Protein AF-0000000080703744 (afdb_homodimer)

Structure (mmCIF, N/CA/C/O backbone):
data_AF-0000000080703744-model_v1
#
loop_
_entity.id
_entity.type
_entity.pdbx_description
1 polymer 'DUF5053 domain-containing protein'
#
loop_
_atom_site.group_PDB
_atom_site.id
_atom_site.type_symbol
_atom_site.label_atom_id
_atom_site.label_alt_id
_atom_site.label_comp_id
_atom_site.label_asym_id
_atom_site.label_entity_id
_atom_site.label_seq_id
_atom_site.pdbx_PDB_ins_code
_atom_site.Cartn_x
_atom_site.Cartn_y
_atom_site.Cartn_z
_atom_site.occupancy
_atom_site.B_iso_or_equiv
_atom_site.auth_seq_id
_atom_site.auth_comp_id
_atom_site.auth_asym_id
_atom_site.auth_atom_id
_atom_site.pdbx_PDB_model_num
ATOM 1 N N . MET A 1 1 ? -5.266 -43.406 -16.203 1 38.56 1 MET A N 1
ATOM 2 C CA . MET A 1 1 ? -4.434 -42.219 -16.328 1 38.56 1 MET A CA 1
ATOM 3 C C . MET A 1 1 ? -4.664 -41.25 -15.156 1 38.56 1 MET A C 1
ATOM 5 O O . MET A 1 1 ? -5.801 -40.875 -14.891 1 38.56 1 MET A O 1
ATOM 9 N N . ALA A 1 2 ? -4.051 -41.5 -14.07 1 45.78 2 ALA A N 1
ATOM 10 C CA . ALA A 1 2 ? -4.254 -40.938 -12.734 1 45.78 2 ALA A CA 1
ATOM 11 C C . ALA A 1 2 ? -4.117 -39.438 -12.75 1 45.78 2 ALA A C 1
ATOM 13 O O . ALA A 1 2 ? -3.041 -38.906 -13.047 1 45.78 2 ALA A O 1
ATOM 14 N N . THR A 1 3 ? -5.043 -38.688 -13.422 1 45 3 THR A N 1
ATOM 15 C CA . THR A 1 3 ? -4.992 -37.219 -13.406 1 45 3 THR A CA 1
ATOM 16 C C . THR A 1 3 ? -4.711 -36.688 -12 1 45 3 THR A C 1
ATOM 18 O O . THR A 1 3 ? -5.496 -36.938 -11.078 1 45 3 THR A O 1
ATOM 21 N N . MET A 1 4 ? -3.523 -36.875 -11.477 1 39.81 4 MET A N 1
ATOM 22 C CA . MET A 1 4 ? -3.109 -36.281 -10.203 1 39.81 4 MET A CA 1
ATOM 23 C C . MET A 1 4 ? -3.711 -34.906 -10.031 1 39.81 4 MET A C 1
ATOM 25 O O . MET A 1 4 ? -3.328 -33.969 -10.734 1 39.81 4 MET A O 1
ATOM 29 N N . THR A 1 5 ? -5.047 -34.688 -10.023 1 47.66 5 THR A N 1
ATOM 30 C CA . THR A 1 5 ? -5.648 -33.406 -9.594 1 47.66 5 THR A CA 1
ATOM 31 C C . THR A 1 5 ? -4.855 -32.812 -8.438 1 47.66 5 THR A C 1
ATOM 33 O O . THR A 1 5 ? -4.82 -33.344 -7.34 1 47.66 5 THR A O 1
ATOM 36 N N . LEU A 1 6 ? -3.562 -32.469 -8.555 1 45.53 6 LEU A N 1
ATOM 37 C CA . LEU A 1 6 ? -2.803 -31.75 -7.535 1 45.53 6 LEU A CA 1
ATOM 38 C C . LEU A 1 6 ? -3.691 -30.75 -6.797 1 45.53 6 LEU A C 1
ATOM 40 O O . LEU A 1 6 ? -4.266 -29.859 -7.414 1 45.53 6 LEU A O 1
ATOM 44 N N . LYS A 1 7 ? -4.484 -31.172 -5.984 1 47.75 7 LYS A N 1
ATOM 45 C CA . LYS A 1 7 ? -5.242 -30.359 -5.031 1 47.75 7 LYS A CA 1
ATOM 46 C C . LYS A 1 7 ? -4.449 -29.141 -4.598 1 47.75 7 LYS A C 1
ATOM 48 O O . LYS A 1 7 ? -3.375 -29.266 -4.004 1 47.75 7 LYS A O 1
ATOM 53 N N . ARG A 1 8 ? -4.047 -28.109 -5.426 1 50.16 8 ARG A N 1
ATOM 54 C CA . ARG A 1 8 ? -3.441 -26.859 -4.965 1 50.16 8 ARG A CA 1
ATOM 55 C C . ARG A 1 8 ? -4.035 -26.422 -3.629 1 50.16 8 ARG A C 1
ATOM 57 O O . ARG A 1 8 ? -5.238 -26.172 -3.529 1 50.16 8 ARG A O 1
ATOM 64 N N . THR A 1 9 ? -3.695 -27.016 -2.529 1 50.91 9 THR A N 1
ATOM 65 C CA . THR A 1 9 ? -4.164 -26.609 -1.207 1 50.91 9 THR A CA 1
ATOM 66 C C . THR A 1 9 ? -4.133 -25.094 -1.057 1 50.91 9 THR A C 1
ATOM 68 O O . THR A 1 9 ? -3.299 -24.422 -1.663 1 50.91 9 THR A O 1
ATOM 71 N N . GLN A 1 10 ? -5.34 -24.453 -0.737 1 53.41 10 GLN A N 1
ATOM 72 C CA . GLN A 1 10 ? -5.543 -23.047 -0.388 1 53.41 10 GLN A CA 1
ATOM 73 C C . GLN A 1 10 ? -4.297 -22.469 0.277 1 53.41 10 GLN A C 1
ATOM 75 O O . GLN A 1 10 ? -3.99 -21.281 0.102 1 53.41 10 GLN A O 1
ATOM 80 N N . ALA A 1 11 ? -3.504 -23.312 1.08 1 56.22 11 ALA A N 1
ATOM 81 C CA . ALA A 1 11 ? -2.393 -22.875 1.914 1 56.22 11 ALA A CA 1
ATOM 82 C C . ALA A 1 11 ? -1.2 -22.453 1.06 1 56.22 11 ALA A C 1
ATOM 84 O O . ALA A 1 11 ? -0.369 -21.656 1.491 1 56.22 11 ALA A O 1
ATOM 85 N N . ASP A 1 12 ? -1.347 -22.734 -0.319 1 74.31 12 ASP A N 1
ATOM 86 C CA . ASP A 1 12 ? -0.115 -22.516 -1.069 1 74.31 12 ASP A CA 1
ATOM 87 C C . ASP A 1 12 ? -0.29 -21.391 -2.086 1 74.31 12 ASP A C 1
ATOM 89 O O . ASP A 1 12 ? 0.551 -21.203 -2.971 1 74.31 12 ASP A O 1
ATOM 93 N N . THR A 1 13 ? -1.434 -20.734 -1.881 1 86.75 13 TH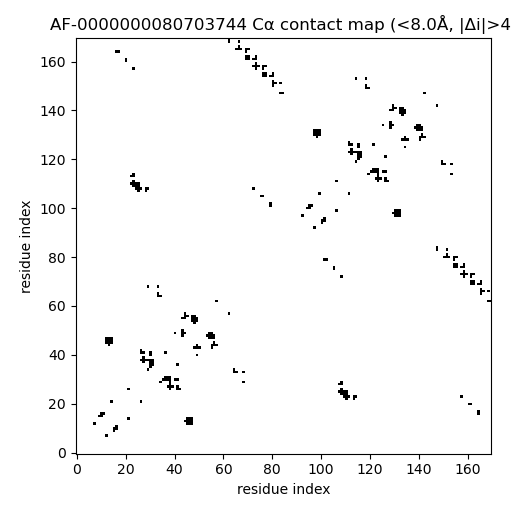R A N 1
ATOM 94 C CA . THR A 1 13 ? -1.633 -19.688 -2.885 1 86.75 13 THR A CA 1
ATOM 95 C C . THR A 1 13 ? -0.777 -18.469 -2.572 1 86.75 13 THR A C 1
ATOM 97 O O . THR A 1 13 ? -0.321 -18.297 -1.439 1 86.75 13 THR A O 1
ATOM 100 N N . MET A 1 14 ? -0.536 -17.672 -3.57 1 93.06 14 MET A N 1
ATOM 101 C CA . MET A 1 14 ? 0.165 -16.422 -3.361 1 93.06 14 MET A CA 1
ATOM 102 C C . MET A 1 14 ? -0.587 -15.531 -2.369 1 93.06 14 MET A C 1
ATOM 104 O O . MET A 1 14 ? 0.029 -14.844 -1.557 1 93.06 14 MET A O 1
ATOM 108 N N . LYS A 1 15 ? -1.86 -15.633 -2.48 1 92.94 15 LYS A N 1
ATOM 109 C CA . LYS A 1 15 ? -2.709 -14.883 -1.563 1 92.94 15 LYS A CA 1
ATOM 110 C C . LYS A 1 15 ? -2.408 -15.242 -0.112 1 92.94 15 LYS A C 1
ATOM 112 O O . LYS A 1 15 ? -2.287 -14.367 0.742 1 92.94 15 LYS A O 1
ATOM 117 N N . ALA A 1 16 ? -2.299 -16.516 0.163 1 91.56 16 ALA A N 1
ATOM 118 C CA . ALA A 1 16 ? -2.002 -16.969 1.519 1 91.56 16 ALA A CA 1
ATOM 119 C C . ALA A 1 16 ? -0.63 -16.484 1.975 1 91.56 16 ALA A C 1
ATOM 121 O O . ALA A 1 16 ? -0.452 -16.109 3.135 1 91.56 16 ALA A O 1
ATOM 122 N N . GLN A 1 17 ? 0.275 -16.453 1.065 1 90.75 17 GLN A N 1
ATOM 123 C CA . GLN A 1 17 ? 1.64 -16.031 1.377 1 90.75 17 GLN A CA 1
ATOM 124 C C . GLN A 1 17 ? 1.706 -14.539 1.679 1 90.75 17 GLN A C 1
ATOM 126 O O . GLN A 1 17 ? 2.58 -14.094 2.422 1 90.75 17 GLN A O 1
ATOM 131 N N . MET A 1 18 ? 0.771 -13.828 1.091 1 93.44 18 MET A N 1
ATOM 132 C CA . MET A 1 18 ? 0.816 -12.375 1.238 1 93.44 18 MET A CA 1
ATOM 133 C C . MET A 1 18 ? -0.399 -11.867 2.01 1 93.44 18 MET A C 1
ATOM 135 O O . MET A 1 18 ? -0.847 -10.734 1.8 1 93.44 18 MET A O 1
ATOM 139 N N . SER A 1 19 ? -0.944 -12.672 2.832 1 92 19 SER A N 1
ATOM 140 C CA . SER A 1 19 ? -2.199 -12.375 3.518 1 92 19 SER A CA 1
ATOM 141 C C . SER A 1 19 ? -2.098 -11.094 4.332 1 92 19 SER A C 1
ATOM 143 O O . SER A 1 19 ? -3.07 -10.344 4.438 1 92 19 SER A O 1
ATOM 145 N N . ASP A 1 20 ? -0.934 -10.734 4.836 1 91.81 20 ASP A N 1
ATOM 146 C CA . ASP A 1 20 ? -0.739 -9.578 5.699 1 91.81 20 ASP A CA 1
ATOM 147 C C . ASP A 1 20 ? -0.822 -8.281 4.898 1 91.81 20 ASP A C 1
ATOM 149 O O . ASP A 1 20 ? -0.963 -7.195 5.473 1 91.81 20 ASP A O 1
ATOM 153 N N . LEU A 1 21 ? -0.777 -8.43 3.535 1 96 21 LEU A N 1
ATOM 154 C CA . LEU A 1 21 ? -0.706 -7.242 2.691 1 96 21 LEU A CA 1
ATOM 155 C C . LEU A 1 21 ? -2.002 -7.055 1.91 1 96 21 LEU A C 1
ATOM 157 O O . LEU A 1 21 ? -2.188 -6.031 1.247 1 96 21 LEU A O 1
ATOM 161 N N . LEU A 1 22 ? -2.861 -7.98 2.055 1 94 22 LEU A N 1
ATOM 162 C CA . LEU A 1 22 ? -4.016 -8.016 1.162 1 94 22 LEU A CA 1
ATOM 163 C C . LEU A 1 22 ? -4.84 -6.738 1.293 1 94 22 LEU A C 1
ATOM 165 O O . LEU A 1 22 ? -5.332 -6.207 0.294 1 94 22 LEU A O 1
ATOM 169 N N . ILE A 1 23 ? -4.914 -6.176 2.488 1 92.88 23 ILE A N 1
ATOM 170 C CA . ILE A 1 23 ? -5.77 -5.012 2.691 1 92.88 23 ILE A CA 1
ATOM 171 C C . ILE A 1 23 ? -4.918 -3.742 2.711 1 92.88 23 ILE A C 1
ATOM 173 O O . ILE A 1 23 ? -5.449 -2.633 2.613 1 92.88 23 ILE A O 1
ATOM 177 N N . SER A 1 24 ? -3.611 -3.881 2.682 1 96.12 24 SER A N 1
ATOM 178 C CA . SER A 1 24 ? -2.738 -2.748 2.975 1 96.12 24 SER A CA 1
ATOM 179 C C . SER A 1 24 ? -2.32 -2.025 1.699 1 96.12 24 SER A C 1
ATOM 181 O O . SER A 1 24 ? -1.908 -0.865 1.743 1 96.12 24 SER A O 1
ATOM 183 N N . ILE A 1 25 ? -2.486 -2.764 0.562 1 96.75 25 ILE A N 1
ATOM 184 C CA . ILE A 1 25 ? -2.064 -2.119 -0.676 1 96.75 25 ILE A CA 1
ATOM 185 C C . ILE A 1 25 ? -3.15 -2.279 -1.738 1 96.75 25 ILE A C 1
ATOM 187 O O . ILE A 1 25 ? -4.059 -3.1 -1.585 1 96.75 25 ILE A O 1
ATOM 191 N N . SER A 1 26 ? -3.029 -1.407 -2.789 1 96.31 26 SER A N 1
ATOM 192 C CA . SER A 1 26 ? -3.945 -1.506 -3.92 1 96.31 26 SER A CA 1
ATOM 193 C C . SER A 1 26 ? -3.428 -2.486 -4.969 1 96.31 26 SER A C 1
ATOM 195 O O . SER A 1 26 ? -2.594 -2.129 -5.801 1 96.31 26 SER A O 1
ATOM 197 N N . TRP A 1 27 ? -4.047 -3.57 -5.012 1 96.75 27 TRP A N 1
ATOM 198 C CA . TRP A 1 27 ? -3.656 -4.598 -5.973 1 96.75 27 TRP A CA 1
ATOM 199 C C . TRP A 1 27 ? -4.098 -4.223 -7.383 1 96.75 27 TRP A C 1
ATOM 201 O O . TRP A 1 27 ? -3.447 -4.59 -8.359 1 96.75 27 TRP A O 1
ATOM 211 N N . SER A 1 28 ? -5.188 -3.49 -7.461 1 96.75 28 SER A N 1
ATOM 212 C CA . SER A 1 28 ? -5.641 -2.996 -8.758 1 96.75 28 SER A CA 1
ATOM 213 C C . SER A 1 28 ? -4.625 -2.035 -9.367 1 96.75 28 SER A C 1
ATOM 215 O O . SER A 1 28 ? -4.312 -2.127 -10.555 1 96.75 28 SER A O 1
ATOM 217 N N . ASP A 1 29 ? -4.078 -1.189 -8.547 1 96.88 29 ASP A N 1
ATOM 218 C CA . ASP A 1 29 ? -3.055 -0.265 -9.031 1 96.88 29 ASP A CA 1
ATOM 219 C C . ASP A 1 29 ? -1.785 -1.011 -9.43 1 96.88 29 ASP A C 1
ATOM 221 O O . ASP A 1 29 ? -1.175 -0.702 -10.453 1 96.88 29 ASP A O 1
ATOM 225 N N . LEU A 1 30 ? -1.384 -1.986 -8.625 1 97.81 30 LEU A N 1
ATOM 226 C CA . LEU A 1 30 ? -0.214 -2.795 -8.945 1 97.81 30 LEU A CA 1
ATOM 227 C C . LEU A 1 30 ? -0.389 -3.49 -10.297 1 97.81 30 LEU A C 1
ATOM 229 O O . LEU A 1 30 ? 0.513 -3.461 -11.133 1 97.81 30 LEU A O 1
ATOM 233 N N . ALA A 1 31 ? -1.557 -4.082 -10.547 1 98.25 31 ALA A N 1
ATOM 234 C CA . ALA A 1 31 ? -1.844 -4.805 -11.781 1 98.25 31 ALA A CA 1
ATOM 235 C C . ALA A 1 31 ? -1.708 -3.891 -13 1 98.25 31 ALA A C 1
ATOM 237 O O . ALA A 1 31 ? -1.031 -4.234 -13.969 1 98.25 31 ALA A O 1
ATOM 238 N N . LYS A 1 32 ? -2.311 -2.723 -12.906 1 97.94 32 LYS A N 1
ATOM 239 C CA . LYS A 1 32 ? -2.314 -1.777 -14.016 1 97.94 32 LYS A CA 1
ATOM 240 C C . LYS A 1 32 ? -0.911 -1.249 -14.297 1 97.94 32 LYS A C 1
ATOM 242 O O . LYS A 1 32 ? -0.469 -1.222 -15.445 1 97.94 32 LYS A O 1
ATOM 247 N N . ARG A 1 33 ? -0.198 -0.969 -13.336 1 97.12 33 ARG A N 1
ATOM 248 C CA . ARG A 1 33 ? 1.085 -0.285 -13.469 1 97.12 33 ARG A CA 1
ATOM 249 C C . ARG A 1 33 ? 2.174 -1.246 -13.938 1 97.12 33 ARG A C 1
ATOM 251 O O . ARG A 1 33 ? 3.041 -0.873 -14.727 1 97.12 33 ARG A O 1
ATOM 258 N N . TYR A 1 34 ? 2.084 -2.436 -13.484 1 98.06 34 TYR A N 1
ATOM 259 C CA . TYR A 1 34 ? 3.256 -3.277 -13.695 1 98.06 34 TYR A CA 1
ATOM 260 C C . TYR A 1 34 ? 2.947 -4.418 -14.656 1 98.06 34 TYR A C 1
ATOM 262 O O . TYR A 1 34 ? 3.846 -4.926 -15.328 1 98.06 34 TYR A O 1
ATOM 270 N N . PHE A 1 35 ? 1.692 -4.867 -14.742 1 98.06 35 PHE A N 1
ATOM 271 C CA . PHE A 1 35 ? 1.331 -5.973 -15.625 1 98.06 35 PHE A CA 1
ATOM 272 C C . PHE A 1 35 ? 0.576 -5.469 -16.844 1 98.06 35 PHE A C 1
ATOM 274 O O . PHE A 1 35 ? 0.458 -6.18 -17.844 1 98.06 35 PHE A O 1
ATOM 281 N N . GLY A 1 36 ? -0.008 -4.242 -16.703 1 98 36 GLY A N 1
ATOM 282 C CA . GLY A 1 36 ? -0.888 -3.756 -17.766 1 98 36 GLY A CA 1
ATOM 283 C C . GLY A 1 36 ? -2.205 -4.508 -17.828 1 98 36 GLY A C 1
ATOM 284 O O . GLY A 1 36 ? -2.785 -4.652 -18.906 1 98 36 GLY A O 1
ATOM 285 N N . LYS A 1 37 ? -2.605 -5.066 -16.719 1 97.38 37 LYS A N 1
ATOM 286 C CA . LYS A 1 37 ? -3.814 -5.879 -16.641 1 97.38 37 LYS A CA 1
ATOM 287 C C . LYS A 1 37 ? -4.805 -5.297 -15.641 1 97.38 37 LYS A C 1
ATOM 289 O O . LYS A 1 37 ? -4.484 -4.34 -14.93 1 97.38 37 LYS A O 1
ATOM 294 N N . SER A 1 38 ? -5.941 -5.941 -15.641 1 96.69 38 SER A N 1
ATOM 295 C CA . SER A 1 38 ? -6.969 -5.508 -14.703 1 96.69 38 SER A CA 1
ATOM 296 C C . SER A 1 38 ? -6.672 -6 -13.289 1 96.69 38 SER A C 1
ATOM 298 O O . SER A 1 38 ? -5.969 -6.996 -13.109 1 96.69 38 SER A O 1
ATOM 300 N N . GLY A 1 39 ? -7.266 -5.27 -12.336 1 96.88 39 GLY A N 1
ATOM 301 C CA . GLY A 1 39 ? -7.18 -5.742 -10.961 1 96.88 39 GLY A CA 1
ATOM 302 C C . GLY A 1 39 ? -7.758 -7.133 -10.773 1 96.88 39 GLY A C 1
ATOM 303 O O . GLY A 1 39 ? -7.23 -7.93 -9.992 1 96.88 39 GLY A O 1
ATOM 304 N N . SER A 1 40 ? -8.852 -7.461 -11.492 1 96.19 40 SER A N 1
ATOM 305 C CA . SER A 1 40 ? -9.461 -8.781 -11.391 1 96.19 40 SER A CA 1
ATOM 306 C C . SER A 1 40 ? -8.484 -9.875 -11.789 1 96.19 40 SER A C 1
ATOM 308 O O . SER A 1 40 ? -8.461 -10.953 -11.18 1 96.19 40 SER A O 1
ATOM 310 N N . TRP A 1 41 ? -7.711 -9.586 -12.852 1 97.44 41 TRP A N 1
ATOM 311 C CA . TRP A 1 41 ? -6.703 -10.547 -13.289 1 97.44 41 TRP A CA 1
ATOM 312 C C . TRP A 1 41 ? -5.758 -10.898 -12.148 1 97.44 41 TRP A C 1
ATOM 314 O O . TRP A 1 41 ? -5.512 -12.07 -11.875 1 97.44 41 TRP A O 1
ATOM 324 N N . LEU A 1 42 ? -5.203 -9.867 -11.477 1 97.44 42 LEU A N 1
ATOM 325 C CA . LEU A 1 42 ? -4.23 -10.109 -10.422 1 97.44 42 LEU A CA 1
ATOM 326 C C . LEU A 1 42 ? -4.879 -10.805 -9.227 1 97.44 42 LEU A C 1
ATOM 328 O O . LEU A 1 42 ? -4.262 -11.672 -8.594 1 97.44 42 LEU A O 1
ATOM 332 N N . TYR A 1 43 ? -6.121 -10.445 -8.906 1 95.38 43 TYR A N 1
ATOM 333 C CA . TYR A 1 43 ? -6.828 -11.102 -7.812 1 95.38 43 TYR A CA 1
ATOM 334 C C . TYR A 1 43 ? -6.988 -12.594 -8.086 1 95.38 43 TYR A C 1
ATOM 336 O O . TYR A 1 43 ? -6.773 -13.422 -7.191 1 95.38 43 TYR A O 1
ATOM 344 N N . HIS A 1 44 ? -7.301 -12.969 -9.281 1 96.5 44 HIS A N 1
ATOM 345 C CA . HIS A 1 44 ? -7.426 -14.375 -9.656 1 96.5 44 HIS A CA 1
ATOM 346 C C . HIS A 1 44 ? -6.09 -15.094 -9.547 1 96.5 44 HIS A C 1
ATOM 348 O O . HIS A 1 44 ? -6.027 -16.219 -9.055 1 96.5 44 HIS A O 1
ATOM 354 N N . LYS A 1 45 ? -5.043 -14.438 -9.984 1 96.31 45 LYS A N 1
ATOM 355 C CA . LYS A 1 45 ? -3.705 -15.016 -9.891 1 96.31 45 LYS A CA 1
ATOM 356 C C . LYS A 1 45 ? -3.301 -15.25 -8.445 1 96.31 45 LYS A C 1
ATOM 358 O O . LYS A 1 45 ? -2.734 -16.297 -8.109 1 96.31 45 LYS A O 1
ATOM 363 N N . LEU A 1 46 ? -3.627 -14.32 -7.625 1 96.31 46 LEU A N 1
ATOM 364 C CA . LEU A 1 46 ? -3.309 -14.461 -6.211 1 96.31 46 LEU A CA 1
ATOM 365 C C . LEU A 1 46 ? -4.082 -15.617 -5.59 1 96.31 46 LEU A C 1
ATOM 367 O O . LEU A 1 46 ? -3.539 -16.375 -4.781 1 96.31 46 LEU A O 1
ATOM 371 N N . ASP A 1 47 ? -5.273 -15.742 -6.008 1 94.62 47 ASP A N 1
ATOM 372 C CA . ASP A 1 47 ? -6.164 -16.766 -5.453 1 94.62 47 ASP A CA 1
ATOM 373 C C . ASP A 1 47 ? -5.82 -18.141 -5.988 1 94.62 47 ASP A C 1
ATOM 375 O O . ASP A 1 47 ? -6.18 -19.156 -5.387 1 94.62 47 ASP A O 1
ATOM 379 N N . GLY A 1 48 ? -5.215 -18.156 -7.129 1 95.06 48 GLY A N 1
ATOM 380 C CA . GLY A 1 48 ? -4.871 -19.422 -7.75 1 95.06 48 GLY A CA 1
ATOM 381 C C . GLY A 1 48 ? -6.008 -20.016 -8.562 1 95.06 48 GLY A C 1
ATOM 382 O O . GLY A 1 48 ? -5.934 -21.172 -8.992 1 95.06 48 GLY A O 1
ATOM 383 N N . ILE A 1 49 ? -7.117 -19.266 -8.594 1 94.81 49 ILE A N 1
ATOM 384 C CA . ILE A 1 49 ? -8.273 -19.688 -9.383 1 94.81 49 ILE A CA 1
ATOM 385 C C . ILE A 1 49 ? -8.734 -18.531 -10.266 1 94.81 49 ILE A C 1
ATOM 387 O O . ILE A 1 49 ? -8.797 -17.391 -9.82 1 94.81 49 ILE A O 1
ATOM 391 N N . ASP A 1 50 ? -9.047 -18.891 -11.578 1 92.69 50 ASP A N 1
ATOM 392 C CA . ASP A 1 50 ? -9.438 -17.812 -12.492 1 92.69 50 ASP A CA 1
ATOM 393 C C . ASP A 1 50 ? -10.938 -17.562 -12.43 1 92.69 50 ASP A C 1
ATOM 395 O O . ASP A 1 50 ? -11.633 -18.125 -11.578 1 92.69 50 ASP A O 1
ATOM 399 N N . GLY A 1 51 ? -11.445 -16.672 -13.266 1 90.56 51 GLY A N 1
ATOM 400 C CA . GLY A 1 51 ? -12.844 -16.281 -13.297 1 90.56 51 GLY A CA 1
ATOM 401 C C . GLY A 1 51 ? -13.773 -17.438 -13.633 1 90.56 51 GLY A C 1
ATOM 402 O O . GLY A 1 51 ? -14.969 -17.391 -13.32 1 90.56 51 GLY A O 1
ATOM 403 N N . ASN A 1 52 ? -13.25 -18.5 -14.234 1 94.19 52 ASN A N 1
ATOM 404 C CA . ASN A 1 52 ? -14.023 -19.688 -14.586 1 94.19 52 ASN A CA 1
ATOM 405 C C . ASN A 1 52 ? -13.812 -20.812 -13.586 1 94.19 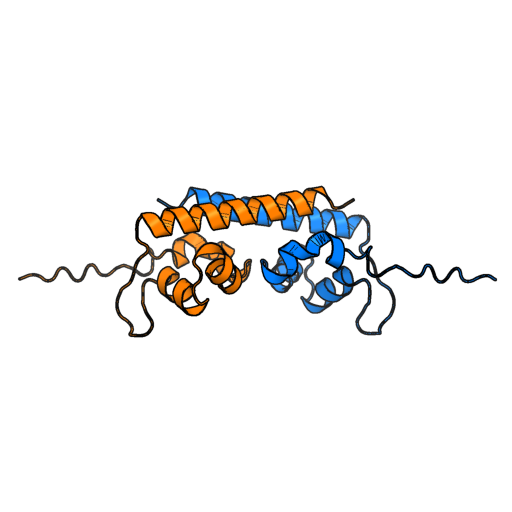52 ASN A C 1
ATOM 407 O O . ASN A 1 52 ? -14.188 -21.953 -13.844 1 94.19 52 ASN A O 1
ATOM 411 N N . LYS A 1 53 ? -13.227 -20.453 -12.539 1 92.94 53 LYS A N 1
ATOM 412 C CA . LYS A 1 53 ? -12.977 -21.391 -11.453 1 92.94 53 LYS A CA 1
ATOM 413 C C . LYS A 1 53 ? -11.961 -22.453 -11.859 1 92.94 53 LYS A C 1
ATOM 415 O O . LYS A 1 53 ? -11.984 -23.562 -11.344 1 92.94 53 LYS A O 1
ATOM 420 N N . LYS A 1 54 ? -11.164 -22.156 -12.867 1 95.12 54 LYS A N 1
ATOM 421 C CA . LYS A 1 54 ? -10.07 -23.047 -13.25 1 95.12 54 LYS A CA 1
ATOM 422 C C . LYS A 1 54 ? -8.773 -22.656 -12.539 1 95.1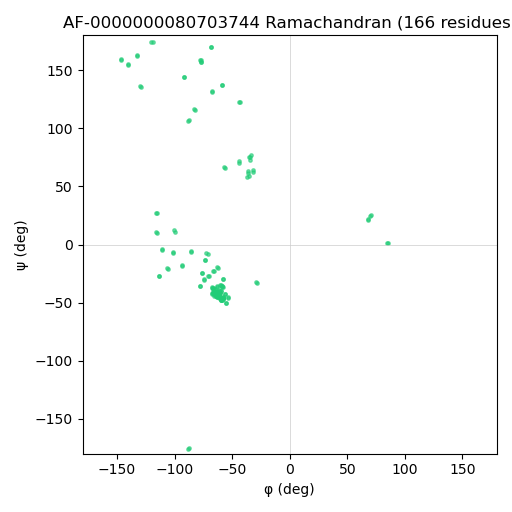2 54 LYS A C 1
ATOM 424 O O . LYS A 1 54 ? -8.516 -21.469 -12.312 1 95.12 54 LYS A O 1
ATOM 429 N N . PRO A 1 55 ? -7.973 -23.641 -12.18 1 94 55 PRO A N 1
ATOM 430 C CA . PRO A 1 55 ? -6.695 -23.328 -11.531 1 94 55 PRO A CA 1
ATOM 431 C C . PRO A 1 55 ? -5.797 -22.453 -12.391 1 94 55 PRO A C 1
ATOM 433 O O . PRO A 1 55 ? -5.762 -22.609 -13.617 1 94 55 PRO A O 1
ATOM 436 N N . THR A 1 56 ? -5.168 -21.453 -11.727 1 94.75 56 THR A N 1
ATOM 437 C CA . THR A 1 56 ? -4.168 -20.594 -12.367 1 94.75 56 THR A CA 1
ATOM 438 C C . THR A 1 56 ? -3.018 -20.297 -11.406 1 94.75 56 THR A C 1
ATOM 440 O O . THR A 1 56 ? -3.176 -20.391 -10.188 1 94.75 56 THR A O 1
ATOM 443 N N . GLU A 1 57 ? -1.833 -20 -12.062 1 92.5 57 GLU A N 1
ATOM 444 C CA . GLU A 1 57 ? -0.659 -19.656 -11.266 1 92.5 57 GLU A CA 1
ATOM 445 C C . GLU A 1 57 ? 0.219 -18.641 -11.969 1 92.5 57 GLU A C 1
ATOM 447 O O . GLU A 1 57 ? 0.096 -18.438 -13.18 1 92.5 57 GLU A O 1
ATOM 452 N N . PHE A 1 58 ? 1.01 -17.984 -11.18 1 96.12 58 PHE A N 1
ATOM 453 C CA . PHE A 1 58 ? 2.01 -17.094 -11.758 1 96.12 58 PHE A CA 1
ATOM 454 C C . PHE A 1 58 ? 3.07 -17.875 -12.508 1 96.12 58 PHE A C 1
ATOM 456 O O . PHE A 1 58 ? 3.561 -18.906 -12.016 1 96.12 58 PHE A O 1
ATOM 463 N N . SER A 1 59 ? 3.395 -17.469 -13.75 1 96.31 59 SER A N 1
ATOM 464 C CA . SER A 1 59 ? 4.613 -17.969 -14.375 1 96.31 59 SER A CA 1
ATOM 465 C C . SER A 1 59 ? 5.855 -17.422 -13.68 1 96.31 59 SER A C 1
ATOM 467 O O . SER A 1 59 ? 5.766 -16.516 -12.859 1 96.31 59 SER A O 1
ATOM 469 N N . GLU A 1 60 ? 7.023 -17.984 -14.047 1 96.38 60 GLU A N 1
ATOM 470 C CA . GLU A 1 60 ? 8.273 -17.484 -13.477 1 96.38 60 GLU A CA 1
ATOM 471 C C . GLU A 1 60 ? 8.492 -16.016 -13.844 1 96.38 60 GLU A C 1
ATOM 473 O O . GLU A 1 60 ? 8.953 -15.234 -13.016 1 96.38 60 GLU A O 1
ATOM 478 N N . ALA A 1 61 ? 8.172 -15.625 -15.039 1 97.75 61 ALA A N 1
ATOM 479 C CA . ALA A 1 61 ? 8.297 -14.242 -15.484 1 97.75 61 ALA A CA 1
ATOM 480 C C . ALA A 1 61 ? 7.363 -13.328 -14.703 1 97.75 61 ALA A C 1
ATOM 482 O O . ALA A 1 61 ? 7.75 -12.227 -14.297 1 97.75 61 ALA A O 1
ATOM 483 N N . GLU A 1 62 ? 6.18 -13.781 -14.453 1 97.62 62 GLU A N 1
ATOM 484 C CA . GLU A 1 62 ? 5.199 -13 -13.711 1 97.62 62 GLU A CA 1
ATOM 485 C C . GLU A 1 62 ? 5.621 -12.828 -12.258 1 97.62 62 GLU A C 1
ATOM 487 O O . GLU A 1 62 ? 5.395 -11.773 -11.656 1 97.62 62 GLU A O 1
ATOM 492 N N . LYS A 1 63 ? 6.203 -13.875 -11.727 1 97.56 63 LYS A N 1
ATOM 493 C CA . LYS A 1 63 ? 6.715 -13.781 -10.359 1 97.56 63 LYS A CA 1
ATOM 494 C C . LYS A 1 63 ? 7.793 -12.711 -10.25 1 97.56 63 LYS A C 1
ATOM 496 O O . LYS A 1 63 ? 7.824 -11.953 -9.273 1 97.56 63 LYS A O 1
ATOM 501 N N . LEU A 1 64 ? 8.625 -12.727 -11.203 1 98 64 LEU A N 1
ATOM 502 C CA . LEU A 1 64 ? 9.688 -11.727 -11.203 1 98 64 LEU A CA 1
ATOM 503 C C . LEU A 1 64 ? 9.109 -10.32 -11.273 1 98 64 LEU A C 1
ATOM 505 O O . LEU A 1 64 ? 9.57 -9.414 -10.57 1 98 64 LEU A O 1
ATOM 509 N N . ILE A 1 65 ? 8.102 -10.133 -12.094 1 98.5 65 ILE A N 1
ATOM 510 C CA . ILE A 1 65 ? 7.445 -8.836 -12.211 1 98.5 65 ILE A CA 1
ATOM 511 C C . ILE A 1 65 ? 6.785 -8.469 -10.883 1 98.5 65 ILE A C 1
ATOM 513 O O . ILE A 1 65 ? 6.922 -7.34 -10.406 1 98.5 65 ILE A O 1
ATOM 517 N N . LEU A 1 66 ? 6.082 -9.445 -10.258 1 98.25 66 LEU A N 1
ATOM 518 C CA . LEU A 1 66 ? 5.41 -9.195 -8.992 1 98.25 66 LEU A CA 1
ATOM 519 C C . LEU A 1 66 ? 6.414 -8.805 -7.91 1 98.25 66 LEU A C 1
ATOM 521 O O . LEU A 1 66 ? 6.195 -7.844 -7.168 1 98.25 66 LEU A O 1
ATOM 525 N N . ARG A 1 67 ? 7.488 -9.531 -7.852 1 98.25 67 ARG A N 1
ATOM 526 C CA . ARG A 1 67 ? 8.539 -9.227 -6.891 1 98.25 67 ARG A CA 1
ATOM 527 C C . ARG A 1 67 ? 9.07 -7.809 -7.086 1 98.25 67 ARG A C 1
ATOM 529 O O . ARG A 1 67 ? 9.25 -7.066 -6.117 1 98.25 67 ARG A O 1
ATOM 536 N N . GLY A 1 68 ? 9.352 -7.449 -8.305 1 98.5 68 GLY A N 1
ATOM 537 C CA . GLY A 1 68 ? 9.828 -6.113 -8.609 1 98.5 68 GLY A CA 1
ATOM 538 C C . GLY A 1 68 ? 8.82 -5.027 -8.297 1 98.5 68 GLY A C 1
ATOM 539 O O . GLY A 1 68 ? 9.18 -3.945 -7.828 1 98.5 68 GLY A O 1
ATOM 540 N N . ALA A 1 69 ? 7.57 -5.289 -8.617 1 98.56 69 ALA A N 1
ATOM 541 C CA . ALA A 1 69 ? 6.488 -4.348 -8.336 1 98.56 69 ALA A CA 1
ATOM 542 C C . ALA A 1 69 ? 6.395 -4.051 -6.84 1 98.56 69 ALA A C 1
ATOM 544 O O . ALA A 1 69 ? 6.305 -2.889 -6.438 1 98.56 69 ALA A O 1
ATOM 545 N N . LEU A 1 70 ? 6.426 -5.141 -6.039 1 98.44 70 LEU A N 1
ATOM 546 C CA . LEU A 1 70 ? 6.355 -4.984 -4.59 1 98.44 70 LEU A CA 1
ATOM 547 C C . LEU A 1 70 ? 7.59 -4.266 -4.059 1 98.44 70 LEU A C 1
ATOM 549 O O . LEU A 1 70 ? 7.48 -3.385 -3.201 1 98.44 70 LEU A O 1
ATOM 553 N N . ALA A 1 71 ? 8.773 -4.586 -4.574 1 98.62 71 ALA A N 1
ATOM 554 C CA . ALA A 1 71 ? 10 -3.924 -4.145 1 98.62 71 ALA A CA 1
ATOM 555 C C . ALA A 1 71 ? 9.969 -2.436 -4.48 1 98.62 71 ALA A C 1
ATOM 557 O O . ALA A 1 71 ? 10.375 -1.6 -3.666 1 98.62 71 ALA A O 1
ATOM 558 N N . ASP A 1 72 ? 9.547 -2.111 -5.68 1 98.62 72 ASP A N 1
ATOM 559 C CA . ASP A 1 72 ? 9.43 -0.714 -6.082 1 98.62 72 ASP A CA 1
ATOM 560 C C . ASP A 1 72 ? 8.453 0.037 -5.172 1 98.62 72 ASP A C 1
ATOM 562 O O . ASP A 1 72 ? 8.742 1.155 -4.738 1 98.62 72 ASP A O 1
ATOM 566 N N . LEU A 1 73 ? 7.293 -0.532 -4.918 1 98.38 73 LEU A N 1
ATOM 567 C CA . LEU A 1 73 ? 6.316 0.085 -4.027 1 98.38 73 LEU A CA 1
ATOM 568 C C . LEU A 1 73 ? 6.91 0.311 -2.643 1 98.38 73 LEU A C 1
ATOM 570 O O . LEU A 1 73 ? 6.754 1.389 -2.064 1 98.38 73 LEU A O 1
ATOM 574 N N . ALA A 1 74 ? 7.602 -0.705 -2.08 1 98.5 74 ALA A N 1
ATOM 575 C CA . ALA A 1 74 ? 8.25 -0.566 -0.778 1 98.5 74 ALA A CA 1
ATOM 576 C C . ALA A 1 74 ? 9.219 0.611 -0.773 1 98.5 74 ALA A C 1
ATOM 578 O O . ALA A 1 74 ? 9.258 1.39 0.183 1 98.5 74 ALA A O 1
ATOM 579 N N . ASP A 1 75 ? 9.969 0.773 -1.799 1 98.44 75 ASP A N 1
ATOM 580 C CA . ASP A 1 75 ? 10.938 1.854 -1.894 1 98.44 75 ASP A CA 1
ATOM 581 C C . ASP A 1 75 ? 10.25 3.217 -1.929 1 98.44 75 ASP A C 1
ATOM 583 O O . ASP A 1 75 ? 10.711 4.168 -1.3 1 98.44 75 ASP A O 1
ATOM 587 N N . ARG A 1 76 ? 9.234 3.297 -2.676 1 98.06 76 ARG A N 1
ATOM 588 C CA . ARG A 1 76 ? 8.5 4.555 -2.764 1 98.06 76 ARG A CA 1
ATOM 589 C C . ARG A 1 76 ? 7.887 4.926 -1.418 1 98.06 76 ARG A C 1
ATOM 591 O O . ARG A 1 76 ? 7.922 6.09 -1.016 1 98.06 76 ARG A O 1
ATOM 598 N N . ILE A 1 77 ? 7.352 3.982 -0.724 1 98.12 77 ILE A N 1
ATOM 599 C CA . ILE A 1 77 ? 6.75 4.223 0.584 1 98.12 77 ILE A CA 1
ATOM 600 C C . ILE A 1 77 ? 7.832 4.656 1.573 1 98.12 77 ILE A C 1
ATOM 602 O O . ILE A 1 77 ? 7.625 5.586 2.357 1 98.12 77 ILE A O 1
ATOM 606 N N . ARG A 1 78 ? 8.961 4.008 1.515 1 98.12 78 ARG A N 1
ATOM 607 C CA . ARG A 1 78 ? 10.062 4.367 2.398 1 98.12 78 ARG A CA 1
ATOM 608 C C . ARG A 1 78 ? 10.531 5.797 2.141 1 98.12 78 ARG A C 1
ATOM 610 O O . ARG A 1 78 ? 10.797 6.547 3.082 1 98.12 78 ARG A O 1
ATOM 617 N N . ARG A 1 79 ? 10.633 6.18 0.943 1 97.5 79 ARG A N 1
ATOM 618 C CA . ARG A 1 79 ? 11.031 7.543 0.602 1 97.5 79 ARG A CA 1
ATOM 619 C C . ARG A 1 79 ? 10.031 8.555 1.139 1 97.5 79 ARG A C 1
ATOM 621 O O . ARG A 1 79 ? 10.414 9.609 1.645 1 97.5 79 ARG A O 1
ATOM 628 N N . ALA A 1 80 ? 8.797 8.242 0.957 1 96.94 80 ALA A N 1
ATOM 629 C CA . ALA A 1 80 ? 7.766 9.125 1.497 1 96.94 80 ALA A CA 1
ATOM 630 C C . ALA A 1 80 ? 7.895 9.258 3.012 1 96.94 80 ALA A C 1
ATOM 632 O O . ALA A 1 80 ? 7.805 10.367 3.553 1 96.94 80 ALA A O 1
ATOM 633 N N . ALA A 1 81 ? 8.062 8.141 3.707 1 97.69 81 ALA A N 1
ATOM 634 C CA . ALA A 1 81 ? 8.266 8.156 5.152 1 97.69 81 ALA A CA 1
ATOM 635 C C . ALA A 1 81 ? 9.43 9.07 5.535 1 97.69 81 ALA A C 1
ATOM 637 O O . ALA A 1 81 ? 9.305 9.891 6.445 1 97.69 81 ALA A O 1
ATOM 638 N N . ASP A 1 82 ? 10.492 8.961 4.832 1 96.62 82 ASP A N 1
ATOM 639 C CA . ASP A 1 82 ? 11.711 9.719 5.113 1 96.62 82 ASP A CA 1
ATOM 640 C C . ASP A 1 82 ? 11.492 11.211 4.879 1 96.62 82 ASP A C 1
ATOM 642 O O . ASP A 1 82 ? 12.234 12.039 5.41 1 96.62 82 ASP A O 1
ATOM 646 N N . GLY A 1 83 ? 10.539 11.586 4.094 1 94.94 83 GLY A N 1
ATOM 647 C CA . GLY A 1 83 ? 10.273 12.977 3.748 1 94.94 83 GLY A CA 1
ATOM 648 C C . GLY A 1 83 ? 9.383 13.68 4.75 1 94.94 83 GLY A C 1
ATOM 649 O O . GLY A 1 83 ? 9.164 14.883 4.656 1 94.94 83 GLY A O 1
ATOM 650 N N . ILE A 1 84 ? 8.883 12.984 5.695 1 94.69 84 ILE A N 1
ATOM 651 C CA . ILE A 1 84 ? 7.988 1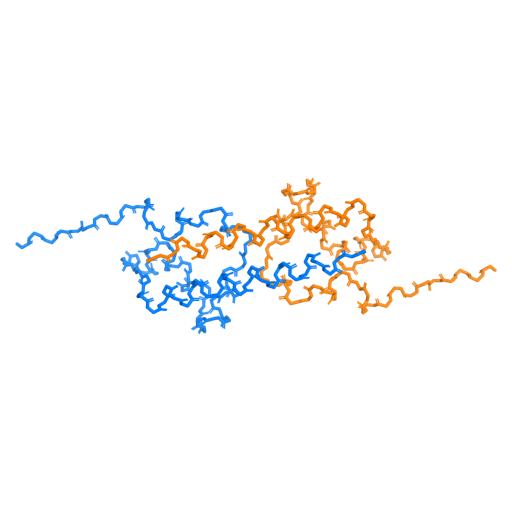3.57 6.691 1 94.69 84 ILE A CA 1
ATOM 652 C C . ILE A 1 84 ? 8.812 14.234 7.793 1 94.69 84 ILE A C 1
ATOM 654 O O . ILE A 1 84 ? 9.602 13.578 8.469 1 94.69 84 ILE A O 1
ATOM 658 N N . HIS A 1 85 ? 8.648 15.578 7.887 1 88.69 85 HIS A N 1
ATOM 659 C CA . HIS A 1 85 ? 9.391 16.375 8.852 1 88.69 85 HIS A CA 1
ATOM 660 C C . HIS A 1 85 ? 8.461 17.281 9.656 1 88.69 85 HIS A C 1
ATOM 662 O O . HIS A 1 85 ? 7.391 17.656 9.18 1 88.69 85 HIS A O 1
ATOM 668 N N . MET B 1 1 ? -5.918 43.875 13.195 1 38.56 1 MET B N 1
ATOM 669 C CA . MET B 1 1 ? -5.395 42.594 13.625 1 38.56 1 MET B CA 1
ATOM 670 C C . MET B 1 1 ? -5.289 41.625 12.453 1 38.56 1 MET B C 1
ATOM 672 O O . MET B 1 1 ? -6.277 41.375 11.758 1 38.56 1 MET B O 1
ATOM 676 N N . ALA B 1 2 ? -4.297 41.75 11.664 1 46 2 ALA B N 1
ATOM 677 C CA . ALA B 1 2 ? -4.047 41.156 10.359 1 46 2 ALA B CA 1
ATOM 678 C C . ALA B 1 2 ? -4.121 39.625 10.438 1 46 2 ALA B C 1
ATOM 680 O O . ALA B 1 2 ? -3.303 39 11.109 1 46 2 ALA B O 1
ATOM 681 N N . THR B 1 3 ? -5.312 39.031 10.719 1 45.09 3 THR B N 1
ATOM 682 C CA . THR B 1 3 ? -5.426 37.562 10.766 1 45.09 3 THR B CA 1
ATOM 683 C C . THR B 1 3 ? -4.695 36.938 9.586 1 45.09 3 THR B C 1
ATOM 685 O O . THR B 1 3 ? -5.031 37.188 8.43 1 45.09 3 THR B O 1
ATOM 688 N N . MET B 1 4 ? -3.396 36.938 9.547 1 39.97 4 MET B N 1
ATOM 689 C CA . MET B 1 4 ? -2.602 36.25 8.539 1 39.97 4 MET B CA 1
ATOM 690 C C . MET B 1 4 ? -3.244 34.906 8.156 1 39.97 4 MET B C 1
ATOM 692 O O . MET B 1 4 ? -3.244 33.969 8.945 1 39.97 4 MET B O 1
ATOM 696 N N . THR B 1 5 ? -4.496 34.812 7.676 1 47.72 5 THR B N 1
ATOM 697 C CA . THR B 1 5 ? -5.027 33.594 7.086 1 47.72 5 THR B CA 1
ATOM 698 C C . THR B 1 5 ? -3.943 32.875 6.305 1 47.72 5 THR B C 1
ATOM 700 O O . THR B 1 5 ? -3.438 33.375 5.305 1 47.72 5 THR B O 1
ATOM 703 N N . LEU B 1 6 ? -2.84 32.375 6.887 1 45.22 6 LEU B N 1
ATOM 704 C CA . LEU B 1 6 ? -1.848 31.547 6.23 1 45.22 6 LEU B CA 1
ATOM 705 C C . LEU B 1 6 ? -2.502 30.641 5.191 1 45.22 6 LEU B C 1
ATOM 707 O O . LEU B 1 6 ? -3.369 29.828 5.523 1 45.22 6 LEU B O 1
ATOM 711 N N . LYS B 1 7 ? -2.898 31.141 4.152 1 47.78 7 LYS B N 1
ATOM 712 C CA . LYS B 1 7 ? -3.334 30.406 2.963 1 47.78 7 LYS B CA 1
ATOM 713 C C . LYS B 1 7 ? -2.572 29.094 2.811 1 47.78 7 LYS B C 1
ATOM 715 O O . LYS B 1 7 ? -1.352 29.094 2.646 1 47.78 7 LYS B O 1
ATOM 720 N N . ARG B 1 8 ? -2.6 28.047 3.719 1 50.5 8 ARG B N 1
ATOM 721 C CA . ARG B 1 8 ? -2.004 26.734 3.465 1 50.5 8 ARG B CA 1
ATOM 722 C C . ARG B 1 8 ? -2.117 26.359 1.99 1 50.5 8 ARG B C 1
ATOM 724 O O . ARG B 1 8 ? -3.221 26.25 1.455 1 50.5 8 ARG B O 1
ATOM 731 N N . THR B 1 9 ? -1.328 26.891 1.113 1 51.38 9 THR B N 1
ATOM 732 C CA . THR B 1 9 ? -1.321 26.531 -0.3 1 51.38 9 THR B CA 1
ATOM 733 C C . THR B 1 9 ? -1.401 25.016 -0.468 1 51.38 9 THR B C 1
ATOM 735 O O . THR B 1 9 ? -0.938 24.266 0.392 1 51.38 9 THR B O 1
ATOM 738 N N . GLN B 1 10 ? -2.473 24.516 -1.229 1 53.53 10 GLN B N 1
ATOM 739 C CA . GLN B 1 10 ? -2.688 23.141 -1.664 1 53.53 10 GLN B CA 1
ATOM 740 C C . GLN B 1 10 ? -1.36 22.406 -1.842 1 53.53 10 GLN B C 1
ATOM 742 O O . GLN B 1 10 ? -1.272 21.203 -1.594 1 53.53 10 GLN B O 1
ATOM 747 N N . ALA B 1 11 ? -0.242 23.156 -2.256 1 56.25 11 ALA B N 1
ATOM 748 C CA . ALA B 1 11 ? 1.044 22.562 -2.619 1 56.25 11 ALA B CA 1
ATOM 749 C C . ALA B 1 11 ? 1.779 22.047 -1.386 1 56.25 11 ALA B C 1
ATOM 751 O O . ALA B 1 11 ? 2.643 21.172 -1.49 1 56.25 11 ALA B O 1
ATOM 752 N N . ASP B 1 12 ? 1.17 22.375 -0.149 1 74.56 12 ASP B N 1
ATOM 753 C CA . ASP B 1 12 ? 2 22.047 1.004 1 74.56 12 ASP B CA 1
ATOM 754 C C . ASP B 1 12 ? 1.338 20.969 1.861 1 74.56 12 ASP B C 1
ATOM 756 O O . ASP B 1 12 ? 1.777 20.703 2.982 1 74.56 12 ASP B O 1
ATOM 760 N N . THR B 1 13 ? 0.277 20.438 1.244 1 87 13 THR B N 1
ATOM 761 C CA . THR B 1 13 ? -0.398 19.438 2.074 1 87 13 THR B CA 1
ATOM 762 C C . THR B 1 13 ? 0.374 18.125 2.082 1 87 13 THR B C 1
ATOM 764 O O . THR B 1 13 ? 1.21 17.891 1.209 1 87 13 THR B O 1
ATOM 767 N N . MET B 1 14 ? 0.119 17.344 3.082 1 93.38 14 MET B N 1
ATOM 768 C CA . MET B 1 14 ? 0.707 16.016 3.127 1 93.38 14 MET B CA 1
ATOM 769 C C . MET B 1 14 ? 0.3 15.195 1.903 1 93.38 14 MET B C 1
ATOM 771 O O . MET B 1 14 ? 1.103 14.43 1.367 1 93.38 14 MET B O 1
ATOM 775 N N . LYS B 1 15 ? -0.903 15.438 1.527 1 93.06 15 LYS B N 1
ATOM 776 C CA . LYS B 1 15 ? -1.413 14.766 0.337 1 93.06 15 LYS B CA 1
ATOM 777 C C . LYS B 1 15 ? -0.544 15.062 -0.88 1 93.06 15 LYS B C 1
ATOM 779 O O . LYS B 1 15 ? -0.207 14.164 -1.649 1 93.06 15 LYS B O 1
ATOM 784 N N . ALA B 1 16 ? -0.197 16.312 -1.068 1 91.75 16 ALA B N 1
ATOM 785 C CA . ALA B 1 16 ? 0.64 16.703 -2.197 1 91.75 16 ALA B CA 1
ATOM 786 C C . ALA B 1 16 ? 2.021 16.062 -2.107 1 91.75 16 ALA B C 1
ATOM 788 O O . ALA B 1 16 ? 2.59 15.656 -3.123 1 91.75 16 ALA B O 1
ATOM 789 N N . GLN B 1 17 ? 2.506 15.938 -0.923 1 90.94 17 GLN B N 1
ATOM 790 C CA . GLN B 1 17 ? 3.834 15.375 -0.705 1 90.94 17 GLN B CA 1
ATOM 791 C C . GLN B 1 17 ? 3.85 13.875 -0.993 1 90.94 17 GLN B C 1
ATOM 793 O O . GLN B 1 17 ? 4.887 13.32 -1.355 1 90.94 17 GLN B O 1
ATOM 798 N N . MET B 1 18 ? 2.691 13.273 -0.826 1 93.56 18 MET B N 1
ATOM 799 C CA . MET B 1 18 ? 2.635 11.82 -0.979 1 93.56 18 MET B CA 1
ATOM 800 C C . MET B 1 18 ? 1.744 11.43 -2.154 1 93.56 18 MET B C 1
ATOM 802 O O . MET B 1 18 ? 1.127 10.367 -2.145 1 93.56 18 MET B O 1
ATOM 806 N N . SER B 1 19 ? 1.641 12.273 -3.098 1 92.25 19 SER B N 1
ATOM 807 C CA . SER B 1 19 ? 0.704 12.102 -4.203 1 92.25 19 SER B CA 1
ATOM 808 C C . SER B 1 19 ? 0.957 10.797 -4.949 1 92.25 19 SER B C 1
ATOM 810 O O . SER B 1 19 ? 0.018 10.156 -5.43 1 92.25 19 SER B O 1
ATOM 812 N N . ASP B 1 20 ? 2.18 10.312 -4.992 1 92.12 20 ASP B N 1
ATOM 813 C CA . ASP B 1 20 ? 2.551 9.117 -5.746 1 92.12 20 ASP B CA 1
ATOM 814 C C . ASP B 1 20 ? 2.033 7.855 -5.062 1 92.12 20 ASP B C 1
ATOM 816 O O . ASP B 1 20 ? 2.004 6.781 -5.668 1 92.12 20 ASP B O 1
ATOM 820 N N . LEU B 1 21 ? 1.587 8.031 -3.781 1 96.25 21 LEU B N 1
ATOM 821 C CA . LEU B 1 21 ? 1.207 6.863 -2.996 1 96.25 21 LEU B CA 1
ATOM 822 C C . LEU B 1 21 ? -0.3 6.832 -2.762 1 96.25 21 LEU B C 1
ATOM 824 O O . LEU B 1 21 ? -0.831 5.848 -2.24 1 96.25 21 LEU B O 1
ATOM 828 N N . LEU B 1 22 ? -0.952 7.844 -3.193 1 94.06 22 LEU B N 1
ATOM 829 C CA . LEU B 1 22 ? -2.346 8.023 -2.801 1 94.06 22 LEU B CA 1
ATOM 830 C C . LEU B 1 22 ? -3.193 6.836 -3.26 1 94.06 22 LEU B C 1
ATOM 832 O O . LEU B 1 22 ? -4.078 6.383 -2.531 1 94.06 22 LEU B O 1
ATOM 836 N N . ILE B 1 23 ? -2.873 6.27 -4.406 1 93 23 ILE B N 1
ATOM 837 C CA . ILE B 1 23 ? -3.705 5.199 -4.941 1 93 23 ILE B CA 1
ATOM 838 C C . ILE B 1 23 ? -3.051 3.846 -4.664 1 93 23 ILE B C 1
ATOM 840 O O . ILE B 1 23 ? -3.693 2.801 -4.785 1 93 23 ILE B O 1
ATOM 844 N N . SER B 1 24 ? -1.832 3.85 -4.152 1 96.19 24 SER B N 1
ATOM 845 C CA . SER B 1 24 ? -1.04 2.623 -4.121 1 96.19 24 SER B CA 1
ATOM 846 C C . SER B 1 24 ? -1.212 1.888 -2.797 1 96.19 24 SER B C 1
ATOM 848 O O . SER B 1 24 ? -0.939 0.689 -2.707 1 96.19 24 SER B O 1
ATOM 850 N N . ILE B 1 25 ? -1.718 2.656 -1.792 1 96.81 25 ILE B N 1
ATOM 851 C CA . ILE B 1 25 ? -1.865 1.992 -0.501 1 96.81 25 ILE B CA 1
ATOM 852 C C . ILE B 1 25 ? -3.248 2.287 0.077 1 96.81 25 ILE B C 1
ATOM 854 O O . ILE B 1 25 ? -3.941 3.193 -0.391 1 96.81 25 ILE B O 1
ATOM 858 N N . SER B 1 26 ? -3.623 1.434 1.085 1 96.38 26 SER B N 1
ATOM 859 C CA . SER B 1 26 ? -4.883 1.65 1.792 1 96.38 26 SER B CA 1
ATOM 860 C C . SER B 1 26 ? -4.695 2.594 2.977 1 96.38 26 SER B C 1
ATOM 862 O O . SER B 1 26 ? -4.277 2.168 4.055 1 96.38 26 SER B O 1
ATOM 864 N N . TRP B 1 27 ? -5.168 3.734 2.789 1 96.81 27 TRP B N 1
ATOM 865 C CA . TRP B 1 27 ? -5.059 4.734 3.846 1 96.81 27 TRP B CA 1
ATOM 866 C C . TRP B 1 27 ? -6.035 4.441 4.977 1 96.81 27 TRP B C 1
ATOM 868 O O . TRP B 1 27 ? -5.762 4.754 6.141 1 96.81 27 TRP B O 1
ATOM 878 N N . SER B 1 28 ? -7.148 3.842 4.625 1 96.75 28 SER B N 1
ATOM 879 C CA . SER B 1 28 ? -8.109 3.428 5.645 1 96.75 28 SER B CA 1
ATOM 880 C C . SER B 1 28 ? -7.512 2.377 6.574 1 96.75 28 SER B C 1
ATOM 882 O O . SER B 1 28 ? -7.668 2.457 7.793 1 96.75 28 SER B O 1
ATOM 884 N N . ASP B 1 29 ? -6.781 1.463 6.012 1 96.88 29 ASP B N 1
ATOM 885 C CA . ASP B 1 29 ? -6.121 0.446 6.828 1 96.88 29 ASP B CA 1
ATOM 886 C C . ASP B 1 29 ? -5.027 1.062 7.695 1 96.88 29 ASP B C 1
ATOM 888 O O . ASP B 1 29 ? -4.887 0.711 8.867 1 96.88 29 ASP B O 1
ATOM 892 N N . LEU B 1 30 ? -4.242 1.971 7.117 1 97.81 30 LEU B N 1
ATOM 893 C CA . LEU B 1 30 ? -3.201 2.656 7.875 1 97.81 30 LEU B CA 1
ATOM 894 C C . LEU B 1 30 ? -3.799 3.395 9.07 1 97.81 30 LEU B C 1
ATOM 896 O O . LEU B 1 30 ? -3.289 3.291 10.188 1 97.81 30 LEU B O 1
ATOM 900 N N . ALA B 1 31 ? -4.906 4.109 8.859 1 98.25 31 ALA B N 1
ATOM 901 C CA . ALA B 1 31 ? -5.562 4.883 9.914 1 98.25 31 ALA B CA 1
ATOM 902 C C . ALA B 1 31 ? -5.996 3.988 11.07 1 98.25 31 ALA B C 1
ATOM 904 O O . ALA B 1 31 ? -5.707 4.281 12.234 1 98.25 31 ALA B O 1
ATOM 905 N N . LYS B 1 32 ? -6.641 2.891 10.742 1 97.88 32 LYS B N 1
ATOM 906 C CA . LYS B 1 32 ? -7.172 1.978 11.75 1 97.88 32 LYS B CA 1
ATOM 907 C C . LYS B 1 32 ? -6.043 1.308 12.531 1 97.88 32 LYS B C 1
ATOM 909 O O . LYS B 1 32 ? -6.074 1.262 13.766 1 97.88 32 LYS B O 1
ATOM 914 N N . ARG B 1 33 ? -5.047 0.933 11.906 1 97.12 33 ARG B N 1
ATOM 915 C CA . ARG B 1 33 ? -3.99 0.117 12.5 1 97.12 33 ARG B CA 1
ATOM 916 C C . ARG B 1 33 ? -3.059 0.965 13.359 1 97.12 33 ARG B C 1
ATOM 918 O O . ARG B 1 33 ? -2.6 0.518 14.414 1 97.12 33 ARG B O 1
ATOM 925 N N . TYR B 1 34 ? -2.848 2.145 12.93 1 98.06 34 TYR B N 1
ATOM 926 C CA . TYR B 1 34 ? -1.754 2.859 13.578 1 98.06 34 TYR B CA 1
ATOM 927 C C . TYR B 1 34 ? -2.277 4.047 14.375 1 98.06 34 TYR B C 1
ATOM 929 O O . TYR B 1 34 ? -1.648 4.473 15.352 1 98.06 34 TYR B O 1
ATOM 937 N N . PHE B 1 35 ? -3.412 4.629 13.992 1 98.06 35 PHE B N 1
ATOM 938 C CA . PHE B 1 35 ? -3.955 5.789 14.688 1 98.06 35 PHE B CA 1
ATOM 939 C C . PHE B 1 35 ? -5.168 5.398 15.523 1 98.06 35 PHE B C 1
ATOM 941 O O . PHE B 1 35 ? -5.574 6.141 16.422 1 98.06 35 PHE B O 1
ATOM 948 N N . GLY B 1 36 ? -5.793 4.23 15.164 1 98 36 GLY B N 1
ATOM 949 C CA . GLY B 1 36 ? -7.055 3.865 15.789 1 98 36 GLY B CA 1
ATOM 950 C C . GLY B 1 36 ? -8.211 4.758 15.375 1 98 36 GLY B C 1
ATOM 951 O O . GLY B 1 36 ? -9.133 4.984 16.156 1 98 36 GLY B O 1
ATOM 952 N N . LYS B 1 37 ? -8.086 5.352 14.219 1 97.44 37 LYS B N 1
ATOM 953 C CA . LYS B 1 37 ? -9.078 6.289 13.703 1 97.44 37 LYS B CA 1
ATOM 954 C C . LYS B 1 37 ? -9.68 5.789 12.391 1 97.44 37 LYS B C 1
ATOM 956 O O . LYS B 1 37 ? -9.227 4.789 11.836 1 97.44 37 LYS B O 1
ATOM 961 N N . SER B 1 38 ? -10.664 6.555 11.977 1 96.69 38 SER B N 1
ATOM 962 C CA . SER B 1 38 ? -11.305 6.215 10.711 1 96.69 38 SER B CA 1
ATOM 963 C C . SER B 1 38 ? -10.445 6.641 9.523 1 96.69 38 SER B C 1
ATOM 965 O O . SER B 1 38 ? -9.617 7.551 9.641 1 96.69 38 SER B O 1
ATOM 967 N N . GLY B 1 39 ? -10.719 5.953 8.406 1 96.94 39 GLY B N 1
ATOM 968 C CA . GLY B 1 39 ? -10.07 6.383 7.172 1 96.94 39 GLY B CA 1
ATOM 969 C C . GLY B 1 39 ? -10.383 7.82 6.805 1 96.94 39 GLY B C 1
ATOM 970 O O . GLY B 1 39 ? -9.516 8.539 6.297 1 96.94 39 GLY B O 1
ATOM 971 N N . SER B 1 40 ? -11.625 8.273 7.066 1 96.25 40 SER B N 1
ATOM 972 C CA . SER B 1 40 ? -12 9.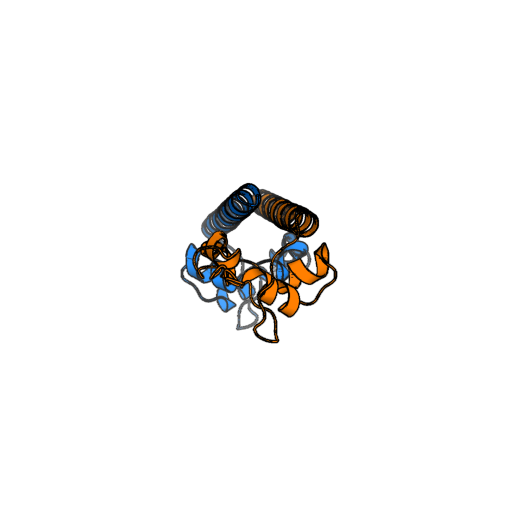648 6.766 1 96.25 40 SER B CA 1
ATOM 973 C C . SER B 1 40 ? -11.133 10.641 7.523 1 96.25 40 SER B C 1
ATOM 975 O O . SER B 1 40 ? -10.766 11.695 6.988 1 96.25 40 SER B O 1
ATOM 977 N N . TRP B 1 41 ? -10.844 10.297 8.797 1 97.44 41 TRP B N 1
ATOM 978 C CA . TRP B 1 41 ? -9.977 11.148 9.602 1 97.44 41 TRP B CA 1
ATOM 979 C C . TRP B 1 41 ? -8.641 11.367 8.906 1 97.44 41 TRP B C 1
ATOM 981 O O . TRP B 1 41 ? -8.18 12.5 8.773 1 97.44 41 TRP B O 1
ATOM 991 N N . LEU B 1 42 ? -7.996 10.266 8.469 1 97.5 42 LEU B N 1
ATOM 992 C CA . LEU B 1 42 ? -6.676 10.375 7.863 1 97.5 42 LEU B CA 1
ATOM 993 C C . LEU B 1 42 ? -6.75 11.117 6.531 1 97.5 42 LEU B C 1
ATOM 995 O O . LEU B 1 42 ? -5.852 11.891 6.195 1 97.5 42 LEU B O 1
ATOM 999 N N . TYR B 1 43 ? -7.805 10.883 5.766 1 95.44 43 TYR B N 1
ATOM 1000 C CA . TYR B 1 43 ? -7.977 11.586 4.5 1 95.44 43 TYR B CA 1
ATOM 1001 C C . TYR B 1 43 ? -8.062 13.094 4.723 1 95.44 43 TYR B C 1
ATOM 1003 O O . TYR B 1 43 ? -7.438 13.867 3.994 1 95.44 43 TYR B O 1
ATOM 1011 N N . HIS B 1 44 ? -8.758 13.523 5.73 1 96.44 44 HIS B N 1
ATOM 1012 C CA . HIS B 1 44 ? -8.867 14.938 6.066 1 96.44 44 HIS B CA 1
ATOM 1013 C C . HIS B 1 44 ? -7.512 15.508 6.477 1 96.44 44 HIS B C 1
ATOM 1015 O O . HIS B 1 44 ? -7.148 16.609 6.066 1 96.44 44 HIS B O 1
ATOM 1021 N N . LYS B 1 45 ? -6.77 14.75 7.246 1 96.31 45 LYS B N 1
ATOM 1022 C CA . LYS B 1 45 ? -5.441 15.18 7.68 1 96.31 45 LYS B CA 1
ATOM 1023 C C . LYS B 1 45 ? -4.5 15.336 6.488 1 96.31 45 LYS B C 1
ATOM 1025 O O . LYS B 1 45 ? -3.74 16.297 6.414 1 96.31 45 LYS B O 1
ATOM 1030 N N . LEU B 1 46 ? -4.609 14.445 5.582 1 96.38 46 LEU B N 1
ATOM 1031 C CA . LEU B 1 46 ? -3.771 14.516 4.387 1 96.38 46 LEU B CA 1
ATOM 1032 C C . LEU B 1 46 ? -4.125 15.734 3.545 1 96.38 46 LEU B C 1
ATOM 1034 O O . LEU B 1 46 ? -3.236 16.406 3.016 1 96.38 46 LEU B O 1
ATOM 1038 N N . ASP B 1 47 ? -5.363 15.992 3.492 1 94.62 47 ASP B N 1
ATOM 1039 C CA . ASP B 1 47 ? -5.859 17.078 2.664 1 94.62 47 ASP B CA 1
ATOM 1040 C C . ASP B 1 47 ? -5.594 18.438 3.322 1 94.62 47 ASP B C 1
ATOM 1042 O O . ASP B 1 47 ? -5.582 19.469 2.648 1 94.62 47 ASP B O 1
ATOM 1046 N N . GLY B 1 48 ? -5.461 18.406 4.605 1 95 48 GLY B N 1
ATOM 1047 C CA . GLY B 1 48 ? -5.238 19.641 5.336 1 95 48 GLY B CA 1
ATOM 1048 C C . GLY B 1 48 ? -6.523 20.375 5.672 1 95 48 GLY B C 1
ATOM 1049 O O . GLY B 1 48 ? -6.492 21.531 6.109 1 95 48 GLY B O 1
ATOM 1050 N N . ILE B 1 49 ? -7.625 19.766 5.277 1 94.81 49 ILE B N 1
ATOM 1051 C CA . ILE B 1 49 ? -8.938 20.312 5.582 1 94.81 49 ILE B CA 1
ATOM 1052 C C . ILE B 1 49 ? -9.828 19.234 6.199 1 94.81 49 ILE B C 1
ATOM 1054 O O . ILE B 1 49 ? -9.828 18.094 5.746 1 94.81 49 ILE B O 1
ATOM 1058 N N . ASP B 1 50 ? -10.57 19.641 7.309 1 92.5 50 ASP B N 1
ATOM 1059 C CA . ASP B 1 50 ? -11.398 18.641 7.977 1 92.5 50 ASP B CA 1
ATOM 1060 C C . ASP B 1 50 ? -12.781 18.547 7.336 1 92.5 50 ASP B C 1
ATOM 1062 O O . ASP B 1 50 ? -13.031 19.172 6.297 1 92.5 50 ASP B O 1
ATOM 1066 N N . GLY B 1 51 ? -13.656 17.75 7.91 1 90.62 51 GLY B N 1
ATOM 1067 C CA . GLY B 1 51 ? -14.992 17.516 7.387 1 90.62 51 GLY B CA 1
ATOM 1068 C C . GLY B 1 51 ? -15.852 18.781 7.371 1 90.62 51 GLY B C 1
ATOM 1069 O O . GLY B 1 51 ? -16.828 18.859 6.625 1 90.62 51 GLY B O 1
ATOM 1070 N N . ASN B 1 52 ? -15.477 19.781 8.156 1 94.19 52 ASN B N 1
ATOM 1071 C CA . ASN B 1 52 ? -16.188 21.047 8.219 1 94.19 52 ASN B CA 1
ATOM 1072 C C . ASN B 1 52 ? -15.5 22.125 7.387 1 94.19 52 ASN B C 1
ATOM 1074 O O . ASN B 1 52 ? -15.82 23.312 7.504 1 94.19 52 ASN B O 1
ATOM 1078 N N . LYS B 1 53 ? -14.594 21.688 6.633 1 92.81 53 LYS B N 1
ATOM 1079 C CA . LYS B 1 53 ? -13.852 22.562 5.738 1 92.81 53 LYS B CA 1
ATOM 1080 C C . LYS B 1 53 ? -12.961 23.516 6.523 1 92.81 53 LYS B C 1
ATOM 1082 O O . LYS B 1 53 ? -12.656 24.625 6.059 1 92.81 53 LYS B O 1
ATOM 1087 N N . LYS B 1 54 ? -12.641 23.156 7.754 1 95 54 LYS B N 1
ATOM 1088 C CA . LYS B 1 54 ? -11.68 23.922 8.539 1 95 54 LYS B CA 1
ATOM 1089 C C . LYS B 1 54 ? -10.266 23.375 8.367 1 95 54 LYS B C 1
ATOM 1091 O O . LYS B 1 54 ? -10.07 22.172 8.234 1 95 54 LYS B O 1
ATOM 1096 N N . PRO B 1 55 ? -9.297 24.266 8.359 1 93.94 55 PRO B N 1
ATOM 1097 C CA . PRO B 1 55 ? -7.91 23.797 8.242 1 93.94 55 PRO B CA 1
ATOM 1098 C C . PRO B 1 55 ? -7.508 22.844 9.359 1 93.94 55 PRO B C 1
ATOM 1100 O O . PRO B 1 55 ? -7.926 23.016 10.508 1 93.94 55 PRO B O 1
ATOM 1103 N N . THR B 1 56 ? -6.797 21.766 8.961 1 94.69 56 THR B N 1
ATOM 1104 C CA . THR B 1 56 ? -6.211 20.828 9.914 1 94.69 56 THR B CA 1
ATOM 1105 C C . THR B 1 56 ? -4.824 20.391 9.453 1 94.69 56 THR B C 1
ATOM 1107 O O . THR B 1 56 ? -4.5 20.453 8.266 1 94.69 56 THR B O 1
ATOM 1110 N N . GLU B 1 57 ? -4.023 19.984 10.5 1 92.38 57 GLU B N 1
ATOM 1111 C CA . GLU B 1 57 ? -2.674 19.5 10.195 1 92.38 57 GLU B CA 1
ATOM 1112 C C . GLU B 1 57 ? -2.246 18.406 11.156 1 92.38 57 GLU B C 1
ATOM 1114 O O . GLU B 1 57 ? -2.838 18.234 12.227 1 92.38 57 GLU B O 1
ATOM 1119 N N . PHE B 1 58 ? -1.287 17.656 10.711 1 96.12 58 PHE B N 1
ATOM 1120 C CA . PHE B 1 58 ? -0.681 16.672 11.602 1 96.12 58 PHE B CA 1
ATOM 1121 C C . PHE B 1 58 ? 0.096 17.375 12.719 1 96.12 58 PHE B C 1
ATOM 1123 O O . PHE B 1 58 ? 0.841 18.312 12.469 1 96.12 58 PHE B O 1
ATOM 1130 N N . SER B 1 59 ? -0.116 16.953 13.984 1 96.31 59 SER B N 1
ATOM 1131 C CA . SER B 1 59 ? 0.821 17.328 15.039 1 96.31 59 SER B CA 1
ATOM 1132 C C . SER B 1 59 ? 2.17 16.641 14.852 1 96.31 59 SER B C 1
ATOM 1134 O O . SER B 1 59 ? 2.301 15.734 14.031 1 96.31 59 SER B O 1
ATOM 1136 N N . GLU B 1 60 ? 3.162 17.078 15.641 1 96.44 60 GLU B N 1
ATOM 1137 C CA . GLU B 1 60 ? 4.469 16.438 15.578 1 96.44 60 GLU B CA 1
ATOM 1138 C C . GLU B 1 60 ? 4.379 14.961 15.969 1 96.44 60 GLU B C 1
ATOM 1140 O O . GLU B 1 60 ? 5.035 14.117 15.359 1 96.44 60 GLU B O 1
ATOM 1145 N N . ALA B 1 61 ? 3.596 14.625 16.953 1 97.69 61 ALA B N 1
ATOM 1146 C CA . ALA B 1 61 ? 3.398 13.242 17.375 1 97.69 61 ALA B CA 1
ATOM 1147 C C . ALA B 1 61 ? 2.734 12.422 16.266 1 97.69 61 ALA B C 1
ATOM 1149 O O . ALA B 1 61 ? 3.129 11.281 16.016 1 97.69 61 ALA B O 1
ATOM 1150 N N . GLU B 1 62 ? 1.779 13 15.609 1 97.62 62 GLU B N 1
ATOM 1151 C CA . GLU B 1 62 ? 1.073 12.312 14.531 1 97.62 62 GLU B CA 1
ATOM 1152 C C . GLU B 1 62 ? 1.991 12.07 13.344 1 97.62 62 GLU B C 1
ATOM 1154 O O . GLU B 1 62 ? 1.895 11.039 12.672 1 97.62 62 GLU B O 1
ATOM 1159 N N . LYS B 1 63 ? 2.846 13.023 13.094 1 97.56 63 LYS B N 1
ATOM 1160 C CA . LYS B 1 63 ? 3.822 12.852 12.023 1 97.56 63 LYS B CA 1
ATOM 1161 C C . LYS B 1 63 ? 4.738 11.664 12.297 1 97.56 63 LYS B C 1
ATOM 1163 O O . LYS B 1 63 ? 5.055 10.898 11.391 1 97.56 63 LYS B O 1
ATOM 1168 N N . LEU B 1 64 ? 5.148 11.609 13.508 1 98 64 LEU B N 1
ATOM 1169 C CA . LEU B 1 64 ? 6.016 10.5 13.883 1 98 64 LEU B CA 1
ATOM 1170 C C . LEU B 1 64 ? 5.301 9.164 13.695 1 98 64 LEU B C 1
ATOM 1172 O O . LEU B 1 64 ? 5.891 8.203 13.195 1 98 64 LEU B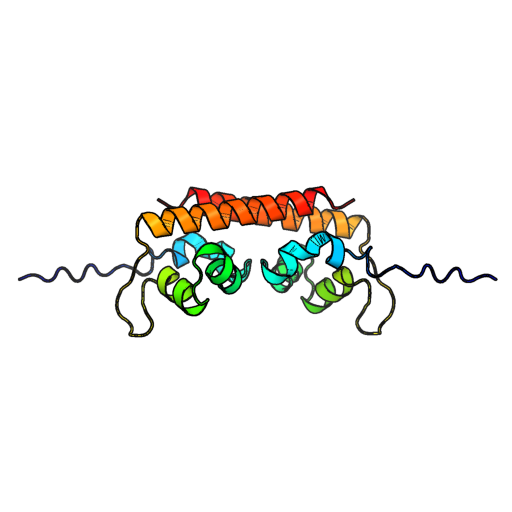 O 1
ATOM 1176 N N . ILE B 1 65 ? 4.047 9.117 14.07 1 98.44 65 ILE B N 1
ATOM 1177 C CA . ILE B 1 65 ? 3.256 7.902 13.906 1 98.44 65 ILE B CA 1
ATOM 1178 C C . ILE B 1 65 ? 3.111 7.578 12.422 1 98.44 65 ILE B C 1
ATOM 1180 O O . ILE B 1 65 ? 3.293 6.43 12.008 1 98.44 65 ILE B O 1
ATOM 1184 N N . LEU B 1 66 ? 2.807 8.617 11.594 1 98.25 66 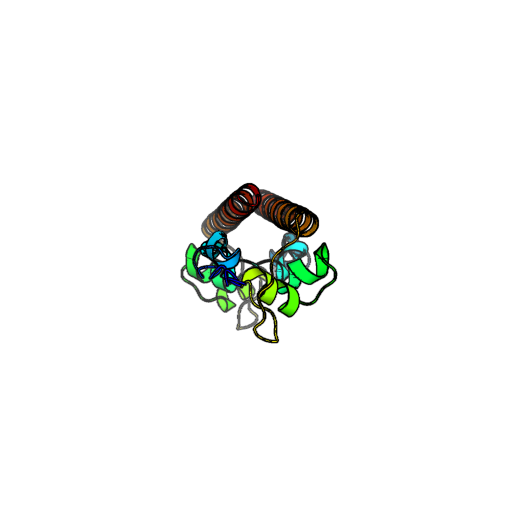LEU B N 1
ATOM 1185 C CA . LEU B 1 66 ? 2.645 8.414 10.156 1 98.25 66 LEU B CA 1
ATOM 1186 C C . LEU B 1 66 ? 3.934 7.891 9.539 1 98.25 66 LEU B C 1
ATOM 1188 O O . LEU B 1 66 ? 3.908 6.945 8.75 1 98.25 66 LEU B O 1
ATOM 1192 N N . ARG B 1 67 ? 5.023 8.492 9.898 1 98.25 67 ARG B N 1
ATOM 1193 C CA . ARG B 1 67 ? 6.32 8.055 9.398 1 98.25 67 ARG B CA 1
ATOM 1194 C C . ARG B 1 67 ? 6.578 6.594 9.758 1 98.25 67 ARG B C 1
ATOM 1196 O O . ARG B 1 67 ? 7.023 5.812 8.906 1 98.25 67 ARG B O 1
ATOM 1203 N N . GLY B 1 68 ? 6.34 6.23 10.984 1 98.5 68 GLY B N 1
ATOM 1204 C CA . GLY B 1 68 ? 6.52 4.855 11.422 1 98.5 68 GLY B CA 1
ATOM 1205 C C . GLY B 1 68 ? 5.594 3.879 10.727 1 98.5 68 GLY B C 1
ATOM 1206 O O . GLY B 1 68 ? 5.988 2.756 10.406 1 98.5 68 GLY B O 1
ATOM 1207 N N . ALA B 1 69 ? 4.352 4.277 10.547 1 98.56 69 ALA B N 1
ATOM 1208 C CA . ALA B 1 69 ? 3.361 3.455 9.859 1 98.56 69 ALA B CA 1
ATOM 1209 C C . ALA B 1 69 ? 3.807 3.135 8.438 1 98.56 69 ALA B C 1
ATOM 1211 O O . ALA B 1 69 ? 3.75 1.979 8.008 1 98.56 69 ALA B O 1
ATOM 1212 N N . LEU B 1 70 ? 4.25 4.199 7.723 1 98.44 70 LEU B N 1
ATOM 1213 C CA . LEU B 1 70 ? 4.719 4.02 6.355 1 98.44 70 LEU B CA 1
ATOM 1214 C C . LEU B 1 70 ? 5.977 3.156 6.316 1 98.44 70 LEU B C 1
ATOM 1216 O O . LEU B 1 70 ? 6.102 2.275 5.465 1 98.44 70 LEU B O 1
ATOM 1220 N N . ALA B 1 71 ? 6.906 3.365 7.246 1 98.62 71 ALA B N 1
ATOM 1221 C CA . ALA B 1 71 ? 8.125 2.564 7.297 1 98.62 71 ALA B CA 1
ATOM 1222 C C . ALA B 1 71 ? 7.809 1.096 7.562 1 98.62 71 ALA B C 1
ATOM 1224 O O . ALA B 1 71 ? 8.391 0.205 6.941 1 98.62 71 ALA B O 1
ATOM 1225 N N . ASP B 1 72 ? 6.941 0.837 8.508 1 98.62 72 ASP B N 1
ATOM 1226 C CA . ASP B 1 72 ? 6.527 -0.532 8.805 1 98.62 72 ASP B CA 1
ATOM 1227 C C . ASP B 1 72 ? 5.895 -1.192 7.578 1 98.62 72 ASP B C 1
ATOM 1229 O O . ASP B 1 72 ? 6.199 -2.344 7.262 1 98.62 72 ASP B O 1
ATOM 1233 N N . LEU B 1 73 ? 4.977 -0.506 6.922 1 98.31 73 LEU B N 1
ATOM 1234 C CA . LEU B 1 73 ? 4.344 -1.032 5.715 1 98.31 73 LEU 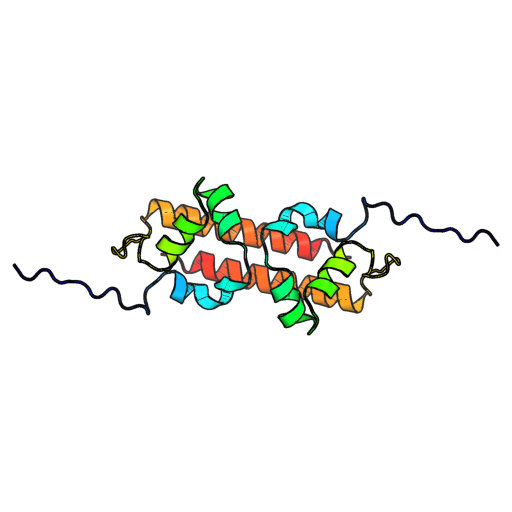B CA 1
ATOM 1235 C C . LEU B 1 73 ? 5.387 -1.35 4.648 1 98.31 73 LEU B C 1
ATOM 1237 O O . LEU B 1 73 ? 5.344 -2.416 4.031 1 98.31 73 LEU B O 1
ATOM 1241 N N . ALA B 1 74 ? 6.34 -0.424 4.41 1 98.5 74 ALA B N 1
ATOM 1242 C CA . ALA B 1 74 ? 7.41 -0.66 3.445 1 98.5 74 ALA B CA 1
ATOM 1243 C C . ALA B 1 74 ? 8.18 -1.935 3.781 1 98.5 74 ALA B C 1
ATOM 1245 O O . ALA B 1 74 ? 8.484 -2.734 2.893 1 98.5 74 ALA B O 1
ATOM 1246 N N . ASP B 1 75 ? 8.461 -2.152 5 1 98.38 75 ASP B N 1
ATOM 1247 C CA . ASP B 1 75 ? 9.211 -3.33 5.43 1 98.38 75 ASP B CA 1
ATOM 1248 C C . ASP B 1 75 ? 8.414 -4.609 5.176 1 98.38 75 ASP B C 1
ATOM 1250 O O . ASP B 1 75 ? 8.977 -5.621 4.75 1 98.38 75 ASP B O 1
ATOM 1254 N N . ARG B 1 76 ? 7.188 -4.562 5.5 1 98.06 76 ARG B N 1
ATOM 1255 C CA . ARG B 1 76 ? 6.34 -5.73 5.277 1 98.06 76 ARG B CA 1
ATOM 1256 C C . ARG B 1 76 ? 6.246 -6.066 3.793 1 98.06 76 ARG B C 1
ATOM 1258 O O . ARG B 1 76 ? 6.309 -7.234 3.408 1 98.06 76 ARG B O 1
ATOM 1265 N N . ILE B 1 77 ? 6.117 -5.086 2.971 1 98.12 77 ILE B N 1
ATOM 1266 C CA . ILE B 1 77 ? 6.031 -5.293 1.528 1 98.12 77 ILE B CA 1
ATOM 1267 C C . ILE B 1 77 ? 7.352 -5.863 1.011 1 98.12 77 ILE B C 1
ATOM 1269 O O . ILE B 1 77 ? 7.355 -6.781 0.188 1 98.12 77 ILE B O 1
ATOM 1273 N N . ARG B 1 78 ? 8.438 -5.324 1.504 1 98.12 78 ARG B N 1
ATOM 1274 C CA . ARG B 1 78 ? 9.742 -5.82 1.093 1 98.12 78 ARG B CA 1
ATOM 1275 C C . ARG B 1 78 ? 9.922 -7.285 1.473 1 98.12 78 ARG B C 1
ATOM 1277 O O . ARG B 1 78 ? 10.438 -8.078 0.686 1 98.12 78 ARG B O 1
ATOM 1284 N N . ARG B 1 79 ? 9.516 -7.66 2.607 1 97.44 79 ARG B N 1
ATOM 1285 C CA . ARG B 1 79 ? 9.609 -9.047 3.043 1 97.44 79 ARG B CA 1
ATOM 1286 C C . ARG B 1 79 ? 8.781 -9.961 2.143 1 97.44 79 ARG B C 1
ATOM 1288 O O . ARG B 1 79 ? 9.211 -11.062 1.795 1 97.44 79 ARG B O 1
ATOM 1295 N N . ALA B 1 80 ? 7.609 -9.508 1.852 1 96.88 80 ALA B N 1
ATOM 1296 C CA . ALA B 1 80 ? 6.77 -10.289 0.944 1 96.88 80 ALA B CA 1
ATOM 1297 C C . ALA B 1 80 ? 7.449 -10.461 -0.412 1 96.88 80 ALA B C 1
ATOM 1299 O O . ALA B 1 80 ? 7.445 -11.562 -0.973 1 96.88 80 ALA B O 1
ATOM 1300 N N . ALA B 1 81 ? 7.988 -9.375 -0.972 1 97.62 81 ALA B N 1
ATOM 1301 C CA . ALA B 1 81 ? 8.719 -9.438 -2.236 1 97.62 81 ALA B CA 1
ATOM 1302 C C . ALA B 1 81 ? 9.828 -10.484 -2.17 1 97.62 81 ALA B C 1
ATOM 1304 O O . ALA B 1 81 ? 9.969 -11.312 -3.076 1 97.62 81 ALA B O 1
ATOM 1305 N N . ASP B 1 82 ? 10.562 -10.469 -1.121 1 96.56 82 ASP B N 1
ATOM 1306 C CA . ASP B 1 82 ? 11.711 -11.359 -0.941 1 96.56 82 ASP B CA 1
ATOM 1307 C C . ASP B 1 82 ? 11.266 -12.812 -0.834 1 96.56 82 ASP B C 1
ATOM 1309 O O . ASP B 1 82 ? 12.055 -13.727 -1.057 1 96.56 82 ASP B O 1
ATOM 1313 N N . GLY B 1 83 ? 10.047 -13.07 -0.468 1 94.88 83 GLY B N 1
ATOM 1314 C CA . GLY B 1 83 ? 9.523 -14.414 -0.279 1 94.88 83 GLY B CA 1
ATOM 1315 C C . GLY B 1 83 ? 9 -15.039 -1.561 1 94.88 83 GLY B C 1
ATOM 1316 O O . GLY B 1 83 ? 8.633 -16.219 -1.581 1 94.88 83 GLY B O 1
ATOM 1317 N N . ILE B 1 84 ? 8.953 -14.32 -2.607 1 94.62 84 ILE B N 1
ATOM 1318 C CA . ILE B 1 84 ? 8.445 -14.82 -3.877 1 94.62 84 ILE B CA 1
ATOM 1319 C C . ILE B 1 84 ? 9.547 -15.594 -4.605 1 94.62 84 ILE B C 1
ATOM 1321 O O . ILE B 1 84 ? 10.594 -15.031 -4.922 1 94.62 84 ILE B O 1
ATOM 1325 N N . HIS B 1 85 ? 9.289 -16.906 -4.785 1 88.75 85 HIS B N 1
ATOM 1326 C CA . HIS B 1 85 ? 10.258 -17.797 -5.422 1 88.75 85 HIS B CA 1
ATOM 1327 C C . HIS B 1 85 ? 9.602 -18.609 -6.539 1 88.75 85 HIS B C 1
ATOM 1329 O O . HIS B 1 85 ? 8.398 -18.859 -6.5 1 88.75 85 HIS B O 1
#

Nearest PDB structures (foldseek):
  1jlc-assembly1_A  TM=3.454E-01  e=5.413E+00  HIV-1 M:B_HXB2R
  5ovn-assembly1_B  TM=3.597E-01  e=9.267E+00  Feline immunodeficiency virus
  2ahz-assembly1_A  TM=2.930E-01  e=8.665E+00  Bacillus cereus
  1jlc-assembly1_A  TM=3.504E-01  e=4.997E+00  HIV-1 M:B_HXB2R
  5ovn-assembly1_B  TM=3.599E-01  e=6.924E+00  Feline immunodeficiency virus

pLDDT: mean 89.39, std 16.62, range [38.56, 98.62]

Organism: NCBI:txid868129

Secondary structure (DSSP, 8-state):
---------GGGSHHHHTGGGTTTB-HHHHIIIIISS-HHHHHHHHHTB-TTS-B----HHHHHHHHHHHHHHHHHHHHHHHT--/---------GGGSHHHHTGGGTTTB-HHHHIIIIISS-HHHHHHHHHTB-TTS-B----HHHHHHHHHHHHHHHHHHHHHHHT--

InterPro domains:
  IPR032483 Protein of unknown function DUF5053 [PF16476] (14-84)

Foldseek 3Di:
DPPPPVPPPQCPFLCVVCVVCPVVDDQQVLCCPQVVDGSLVVVCQRRQAHPVRHGDYADPVRVVSVVVSVVVVVVVVVVVVVPDD/DPPPPVPCPQCPFLCNVCVVCPVVDDQQVLCCPQVVDGSLVVVCQRRQAHPVRHGDYADPVRVVSVVVSVVVVVVVVVVVVVPDD

Radius of gyration: 19.71 Å; Cα contacts (8 Å, |Δi|>4): 191; chains: 2; bounding box: 28×85×35 Å

Sequence (170 aa):
MATMTLKRTQADTMKAQMSDLLISISWSDLAKRYFGKSGSWLYHKLDGIDGNKKPTEFSEAEKLILRGALADLADRIRRAADGIHMATMTLKRTQADTMKAQMSDLLISISWSDLAKRYFGKSGSWLYHKLDGIDGNKKPTEFSEAEKLILRGALADLADRIRRAADGIH

Solvent-accessible surface area (backbone atoms only — not comparable to full-atom values): 9476 Å² total; per-residue (Å²): 130,81,74,74,73,71,72,77,55,75,80,72,20,56,40,56,72,40,53,89,44,62,68,46,39,31,56,43,50,51,20,41,74,71,70,70,39,50,34,66,57,48,53,21,39,27,63,28,33,38,98,82,69,42,82,40,70,72,48,75,68,51,45,52,50,50,28,49,50,33,40,51,51,18,52,53,36,35,53,48,24,71,66,65,126,129,81,75,74,71,71,71,75,54,75,79,71,21,56,40,55,74,39,54,90,44,62,68,46,38,31,58,43,49,49,19,41,74,71,70,70,40,52,36,67,58,48,52,21,40,27,62,27,33,39,99,83,71,41,83,41,68,73,50,74,69,50,45,53,50,50,28,51,49,34,39,52,50,18,50,54,35,36,52,49,24,71,66,65,126